Protein AF-A0A0N1KHE1-F1 (afdb_monomer)

Radius of gyration: 14.84 Å; Cα contacts (8 Å, |Δi|>4): 121; chains: 1; bounding box: 45×26×43 Å

Organism: NCBI:txid1354267

Secondary structure (DSSP, 8-state):
---TTTT-EETTT-PPPPSS-EEEEEETTTTEEEEEEHHHHHS-EEEEE-TTSPEEEE-HHHHTTEEEEEEPPPPPP-

Nearest PDB structures (foldseek):
  8w0e-assembly1_3  TM=2.647E-01  e=1.167E+00  Homo sapiens
  8rzh-assembly1_B  TM=3.756E-01  e=8.196E+00  Zobellia galactanivorans

pLDDT: mean 91.32, std 10.21, range [43.94, 97.75]

Solvent-accessible surface area (backbone atoms only — not comparable to full-atom values): 4850 Å² total; per-residue (Å²): 131,85,74,88,54,87,69,54,38,42,52,89,81,52,69,84,79,81,45,100,50,61,29,36,36,30,25,72,91,73,76,46,72,50,80,43,50,33,43,73,31,70,28,83,40,81,64,58,59,51,99,86,66,49,80,34,71,43,37,46,34,68,80,67,43,46,49,30,36,32,78,58,78,80,77,83,81,131

Structure (mmCIF, N/CA/C/O backbone):
data_AF-A0A0N1KHE1-F1
#
_entry.id   AF-A0A0N1KHE1-F1
#
loop_
_atom_site.group_PDB
_atom_site.id
_atom_site.type_symbol
_atom_site.label_atom_id
_atom_site.label_alt_id
_atom_site.label_comp_id
_atom_site.label_asym_id
_atom_site.label_entity_id
_atom_site.label_seq_id
_atom_site.pdbx_PDB_ins_code
_atom_site.Cartn_x
_atom_site.Cartn_y
_atom_site.Cartn_z
_atom_site.occupancy
_atom_site.B_iso_or_equiv
_atom_site.auth_seq_id
_atom_site.auth_comp_id
_atom_site.auth_asym_id
_atom_site.auth_atom_id
_atom_site.pdbx_PDB_model_num
ATOM 1 N N . MET A 1 1 ? -5.900 6.485 -23.679 1.00 43.94 1 MET A N 1
ATOM 2 C CA . MET A 1 1 ? -4.465 6.805 -23.826 1.00 43.94 1 MET A CA 1
ATOM 3 C C . MET A 1 1 ? -3.846 6.548 -22.465 1.00 43.94 1 MET A C 1
ATOM 5 O O . MET A 1 1 ? -4.490 6.891 -21.486 1.00 43.94 1 MET A O 1
ATOM 9 N N . ALA A 1 2 ? -2.737 5.811 -22.398 1.00 44.88 2 ALA A N 1
ATOM 10 C CA . ALA A 1 2 ? -2.113 5.424 -21.133 1.00 44.88 2 ALA A CA 1
ATOM 11 C C . ALA A 1 2 ? -1.690 6.677 -20.348 1.00 44.88 2 ALA A C 1
ATOM 13 O O . ALA A 1 2 ? -1.123 7.583 -20.956 1.00 44.88 2 ALA A O 1
ATOM 14 N N . ASN A 1 3 ? -1.996 6.727 -19.048 1.00 50.44 3 ASN A N 1
ATOM 15 C CA . ASN A 1 3 ? -1.632 7.843 -18.178 1.00 50.44 3 ASN A CA 1
ATOM 16 C C . ASN A 1 3 ? -0.110 8.085 -18.221 1.00 50.44 3 ASN A C 1
ATOM 18 O O . ASN A 1 3 ? 0.704 7.247 -17.839 1.00 50.44 3 ASN A O 1
ATOM 22 N N . ASP A 1 4 ? 0.207 9.287 -18.662 1.00 72.19 4 ASP A N 1
ATOM 23 C CA . ASP A 1 4 ? 1.340 10.193 -18.475 1.00 72.19 4 ASP A CA 1
ATOM 24 C C . ASP A 1 4 ? 1.997 10.258 -17.071 1.00 72.19 4 ASP A C 1
ATOM 26 O O . ASP A 1 4 ? 2.850 11.112 -16.838 1.00 72.19 4 ASP A O 1
ATOM 30 N N . ASN A 1 5 ? 1.705 9.333 -16.149 1.00 80.88 5 ASN A N 1
ATOM 31 C CA . ASN A 1 5 ? 2.257 9.305 -14.784 1.00 80.88 5 ASN A CA 1
ATOM 32 C C . ASN A 1 5 ? 3.448 8.342 -14.614 1.00 80.88 5 ASN A C 1
ATOM 34 O O . ASN A 1 5 ? 3.617 7.710 -13.573 1.00 80.88 5 ASN A O 1
ATOM 38 N N . ASN A 1 6 ? 4.255 8.166 -15.662 1.00 87.44 6 ASN A N 1
ATOM 39 C CA . ASN A 1 6 ? 5.491 7.372 -15.630 1.00 87.44 6 ASN A CA 1
ATOM 40 C C . ASN A 1 6 ? 5.337 5.942 -15.047 1.00 87.44 6 ASN A C 1
ATOM 42 O O . ASN A 1 6 ? 6.249 5.437 -14.400 1.00 87.44 6 ASN A O 1
ATOM 46 N N . GLY A 1 7 ? 4.175 5.305 -15.249 1.00 89.38 7 GLY A N 1
ATOM 47 C CA . GLY A 1 7 ? 3.877 3.947 -14.769 1.00 89.38 7 GLY A CA 1
ATOM 48 C C . GLY A 1 7 ? 3.224 3.844 -13.382 1.00 89.38 7 GLY A C 1
ATOM 49 O O . GLY A 1 7 ? 2.804 2.751 -13.008 1.00 89.38 7 GLY A O 1
ATOM 50 N N . TRP A 1 8 ? 3.072 4.949 -12.645 1.00 94.56 8 TRP A N 1
ATOM 51 C CA . TRP A 1 8 ? 2.393 4.967 -11.347 1.00 94.56 8 TRP A CA 1
ATOM 52 C C . TRP A 1 8 ? 0.870 4.886 -11.487 1.00 94.56 8 TRP A C 1
ATOM 54 O O . TRP A 1 8 ? 0.250 5.638 -12.241 1.00 94.56 8 TRP A O 1
ATOM 64 N N . ILE A 1 9 ? 0.266 4.001 -10.700 1.00 96.25 9 ILE A N 1
ATOM 65 C CA . ILE A 1 9 ? -1.169 3.716 -10.660 1.00 96.25 9 ILE A CA 1
ATOM 66 C C . ILE A 1 9 ? -1.707 4.215 -9.324 1.00 96.25 9 ILE A C 1
ATOM 68 O O . ILE A 1 9 ? -1.144 3.886 -8.278 1.00 96.25 9 ILE A O 1
ATOM 72 N N . ARG A 1 10 ? -2.790 4.995 -9.327 1.00 95.62 10 ARG A N 1
ATOM 73 C CA . ARG A 1 10 ? -3.404 5.426 -8.068 1.00 95.62 10 ARG A CA 1
ATOM 74 C C . ARG A 1 10 ? -4.094 4.250 -7.381 1.00 95.62 10 ARG A C 1
ATOM 76 O O . ARG A 1 10 ? -4.795 3.471 -8.024 1.00 95.62 10 ARG A O 1
ATOM 83 N N . CYS A 1 11 ? -3.955 4.150 -6.060 1.00 95.38 11 CYS A N 1
ATOM 84 C CA . CYS A 1 11 ? -4.573 3.070 -5.282 1.00 95.38 11 CYS A CA 1
ATOM 85 C C . CYS A 1 11 ? -6.116 3.088 -5.326 1.00 95.38 11 CYS A C 1
ATOM 87 O O . CYS A 1 11 ? -6.736 2.051 -5.096 1.00 95.38 11 CYS A O 1
ATOM 89 N N . ASP A 1 12 ? -6.734 4.247 -5.591 1.00 94.06 12 ASP A N 1
ATOM 90 C CA . ASP A 1 12 ? -8.189 4.395 -5.751 1.00 94.06 12 ASP A CA 1
ATOM 91 C C . ASP A 1 12 ? -8.690 4.025 -7.159 1.00 94.06 12 ASP A C 1
ATOM 93 O O . ASP A 1 12 ? -9.858 3.679 -7.316 1.00 94.06 12 ASP A O 1
ATOM 97 N N . GLU A 1 13 ? -7.813 4.034 -8.166 1.00 95.56 13 GLU A N 1
ATOM 98 C CA . GLU A 1 13 ? -8.111 3.559 -9.520 1.00 95.56 13 GLU A CA 1
ATOM 99 C C . GLU A 1 13 ? -7.998 2.036 -9.615 1.00 95.56 13 GLU A C 1
ATOM 101 O O . GLU A 1 13 ? -8.869 1.368 -10.174 1.00 95.56 13 GLU A O 1
ATOM 106 N N . ARG A 1 14 ? -6.898 1.479 -9.096 1.00 95.69 14 ARG A N 1
ATOM 107 C CA . ARG A 1 14 ?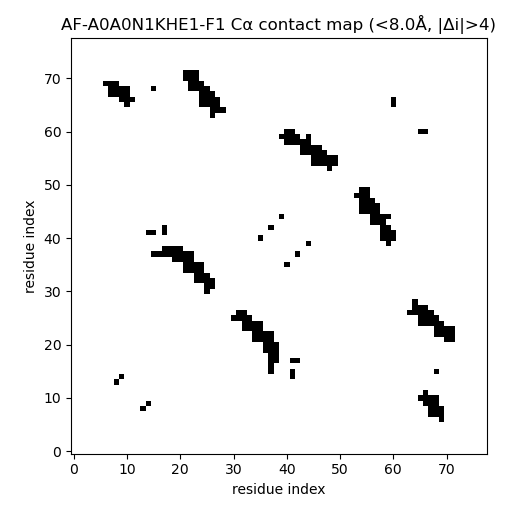 -6.619 0.041 -9.129 1.00 95.69 14 ARG A CA 1
ATOM 108 C C . ARG A 1 14 ? -5.622 -0.331 -8.043 1.00 95.69 14 ARG A C 1
ATOM 110 O O . ARG A 1 14 ? -4.601 0.329 -7.890 1.00 95.69 14 ARG A O 1
ATOM 117 N N . GLN A 1 15 ? -5.878 -1.437 -7.354 1.00 96.06 15 GLN A N 1
ATOM 118 C CA . GLN A 1 15 ? -4.942 -2.049 -6.406 1.00 96.06 15 GLN A CA 1
ATOM 119 C C . GLN A 1 15 ? -4.113 -3.143 -7.101 1.00 96.06 15 GLN A C 1
ATOM 121 O O . GLN A 1 15 ? -4.569 -3.687 -8.113 1.00 96.06 15 GLN A O 1
ATOM 126 N N . PRO A 1 16 ? -2.909 -3.466 -6.600 1.00 96.88 16 PRO A 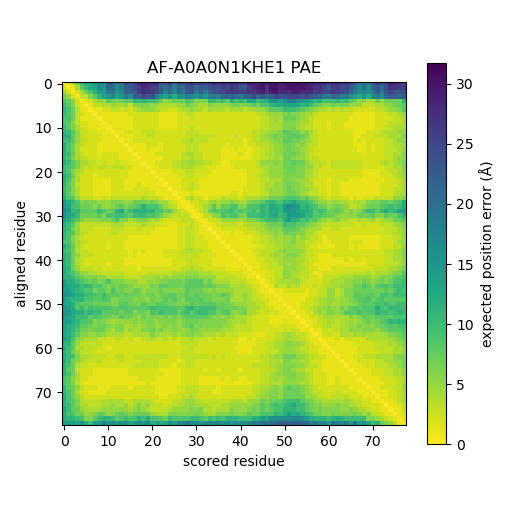N 1
ATOM 127 C CA . PRO A 1 16 ? -2.199 -4.666 -7.028 1.00 96.88 16 PRO A CA 1
ATOM 128 C C . PRO A 1 16 ? -3.028 -5.919 -6.711 1.00 96.88 16 PRO A C 1
ATOM 130 O O . PRO A 1 16 ? -3.822 -5.936 -5.769 1.00 96.88 16 PRO A O 1
ATOM 133 N N . GLU A 1 17 ? -2.855 -6.972 -7.508 1.00 96.94 17 GLU A N 1
ATOM 134 C CA . GLU A 1 17 ? -3.454 -8.277 -7.211 1.00 96.94 17 GLU A CA 1
ATOM 135 C C . GLU A 1 17 ? -2.780 -8.865 -5.969 1.00 96.94 17 GLU A C 1
ATOM 137 O O . GLU A 1 17 ? -1.560 -8.818 -5.870 1.00 96.94 17 GLU A O 1
ATOM 142 N N . LEU A 1 18 ? -3.535 -9.410 -5.016 1.00 97.06 18 LEU A N 1
ATOM 143 C CA . LEU A 1 18 ? -2.932 -9.990 -3.810 1.00 97.06 18 LEU A CA 1
ATOM 144 C C . LEU A 1 18 ? -2.014 -11.175 -4.157 1.00 97.06 18 LEU A C 1
ATOM 146 O O . LEU A 1 18 ? -2.313 -11.957 -5.064 1.00 97.06 18 LEU A O 1
ATOM 150 N N . GLY A 1 19 ? -0.901 -11.296 -3.439 1.00 96.56 19 GLY A N 1
ATOM 151 C CA . GLY A 1 19 ? 0.102 -12.335 -3.625 1.00 96.56 19 GLY A CA 1
ATOM 152 C C . GLY A 1 19 ? 1.439 -12.034 -2.942 1.00 96.56 19 GLY A C 1
ATOM 153 O O . GLY A 1 19 ? 1.726 -10.914 -2.515 1.00 96.56 19 GLY A O 1
ATOM 154 N N . ASP A 1 20 ? 2.298 -13.055 -2.914 1.00 96.31 20 ASP A N 1
ATOM 155 C CA . ASP A 1 20 ? 3.630 -12.998 -2.305 1.00 96.31 20 ASP A CA 1
ATOM 156 C C . ASP A 1 20 ? 4.657 -12.327 -3.232 1.00 96.31 20 ASP A C 1
ATOM 158 O O . ASP A 1 20 ? 5.466 -12.977 -3.897 1.00 96.31 20 ASP A O 1
ATOM 162 N N . TYR A 1 21 ? 4.571 -11.003 -3.337 1.00 96.50 21 TYR A N 1
ATOM 163 C CA . TYR A 1 21 ? 5.515 -10.176 -4.082 1.00 96.50 21 TYR A CA 1
ATOM 164 C C . TYR A 1 21 ? 5.511 -8.733 -3.572 1.00 96.50 21 TYR A C 1
ATOM 166 O O . TYR A 1 21 ? 4.694 -8.335 -2.740 1.00 96.50 21 TYR A O 1
ATOM 174 N N . SER A 1 22 ? 6.442 -7.935 -4.091 1.00 97.38 22 SER A N 1
ATOM 175 C CA . SER A 1 22 ? 6.603 -6.537 -3.709 1.00 97.38 22 SER A CA 1
ATOM 176 C C . SER A 1 22 ? 6.322 -5.577 -4.858 1.00 97.38 22 SER A C 1
ATOM 178 O O . SER A 1 22 ? 6.524 -5.901 -6.029 1.00 97.38 22 SER A O 1
ATOM 180 N N . VAL A 1 23 ? 5.914 -4.363 -4.503 1.00 97.75 23 VAL A N 1
ATOM 181 C CA . VAL A 1 23 ? 5.719 -3.222 -5.410 1.00 97.75 23 VAL A CA 1
ATOM 182 C C . VAL A 1 23 ? 6.444 -1.999 -4.863 1.00 97.75 23 VAL A C 1
ATOM 184 O O . VAL A 1 23 ? 6.757 -1.939 -3.673 1.00 97.75 23 VAL A O 1
ATOM 187 N N . LEU A 1 24 ? 6.680 -1.000 -5.712 1.00 97.25 24 LEU A N 1
ATOM 188 C CA . LEU A 1 24 ? 7.018 0.337 -5.229 1.00 97.25 24 LEU A CA 1
ATOM 189 C C . LEU A 1 24 ? 5.733 1.055 -4.826 1.00 97.25 24 LEU A C 1
ATOM 191 O O . LEU A 1 24 ? 4.748 1.025 -5.563 1.00 97.25 24 LEU A O 1
ATOM 195 N N . ALA A 1 25 ? 5.766 1.732 -3.686 1.00 97.19 25 ALA A N 1
ATOM 196 C CA . ALA A 1 25 ? 4.696 2.563 -3.157 1.00 97.19 25 ALA A CA 1
ATOM 197 C C . ALA A 1 25 ? 5.167 4.016 -3.027 1.00 97.19 25 ALA A C 1
ATOM 199 O O . ALA A 1 25 ? 6.346 4.280 -2.789 1.00 97.19 25 ALA A O 1
ATOM 200 N N . TYR A 1 26 ? 4.240 4.960 -3.180 1.00 96.56 26 TYR A N 1
ATOM 201 C CA . TYR A 1 26 ? 4.488 6.389 -3.001 1.00 96.56 26 TYR A CA 1
ATOM 202 C C . TYR A 1 26 ? 3.610 6.969 -1.889 1.00 96.56 26 TYR A C 1
ATOM 204 O O . TYR A 1 26 ? 2.389 6.784 -1.873 1.00 96.56 26 TYR A O 1
ATOM 212 N N . TRP A 1 27 ? 4.243 7.723 -0.991 1.00 93.75 27 TRP A N 1
ATOM 213 C CA . TRP A 1 27 ? 3.623 8.411 0.136 1.00 93.75 27 TRP A CA 1
ATOM 214 C C . TRP A 1 27 ? 3.556 9.907 -0.137 1.00 93.75 27 TRP A C 1
ATOM 216 O O . TRP A 1 27 ? 4.512 10.639 0.124 1.00 93.75 27 TRP A O 1
ATOM 226 N N . GLU A 1 28 ? 2.401 10.391 -0.587 1.00 82.19 28 GLU A N 1
ATOM 227 C CA . GLU A 1 28 ? 2.210 11.821 -0.863 1.00 82.19 28 GLU A CA 1
ATOM 228 C C . GLU A 1 28 ? 2.465 12.692 0.377 1.00 82.19 28 GLU A C 1
ATOM 230 O O . GLU A 1 28 ? 3.085 13.745 0.276 1.00 82.19 28 GLU A O 1
ATOM 235 N N . GLY A 1 29 ? 2.076 12.216 1.566 1.00 80.50 29 GLY A N 1
ATOM 236 C CA . GLY A 1 29 ? 2.258 12.953 2.821 1.00 80.50 29 GLY A CA 1
ATOM 237 C C . GLY A 1 29 ? 3.719 13.204 3.220 1.00 80.50 29 GLY A C 1
ATOM 238 O O . GLY A 1 29 ? 3.977 14.113 4.005 1.00 80.50 29 GLY A O 1
ATOM 239 N N . HIS A 1 30 ? 4.661 12.421 2.685 1.00 80.69 30 HIS A N 1
ATOM 240 C CA . HIS A 1 30 ? 6.096 12.533 2.974 1.00 80.69 30 HIS A CA 1
ATOM 241 C C . HIS A 1 30 ? 6.945 12.818 1.723 1.00 80.69 30 HIS A C 1
ATOM 243 O O . HIS A 1 30 ? 8.137 13.086 1.854 1.00 80.69 30 HIS A O 1
ATOM 249 N N . GLY A 1 31 ? 6.356 12.762 0.523 1.00 83.94 31 GLY A N 1
ATOM 250 C CA . GLY A 1 31 ? 7.063 12.897 -0.754 1.00 83.94 31 GLY A CA 1
ATOM 251 C C . GLY A 1 31 ? 8.045 11.757 -1.053 1.00 83.94 31 GLY A C 1
ATOM 252 O O . GLY A 1 31 ? 8.944 11.932 -1.872 1.00 83.94 31 GLY A O 1
ATOM 253 N N . GLY A 1 32 ? 7.918 10.619 -0.364 1.00 90.94 32 GLY A N 1
ATOM 254 C CA . GLY A 1 32 ? 8.851 9.494 -0.433 1.00 90.94 32 GLY A CA 1
ATOM 255 C C . GLY A 1 32 ? 8.294 8.297 -1.199 1.00 90.94 32 GLY A C 1
ATOM 256 O O . GLY A 1 32 ? 7.079 8.124 -1.301 1.00 90.94 32 GLY A O 1
ATOM 257 N N . MET A 1 33 ? 9.195 7.453 -1.701 1.00 94.19 33 MET A N 1
ATOM 258 C CA . MET A 1 33 ? 8.869 6.154 -2.290 1.00 94.19 33 MET A CA 1
ATOM 259 C C . MET A 1 33 ? 9.758 5.055 -1.706 1.00 94.19 33 MET A C 1
ATOM 261 O O . MET A 1 33 ? 10.935 5.298 -1.441 1.00 94.19 33 MET A O 1
ATOM 265 N N . ASP A 1 34 ? 9.190 3.867 -1.526 1.00 95.25 34 ASP A N 1
ATOM 266 C CA . ASP A 1 34 ? 9.868 2.674 -1.005 1.00 95.25 34 ASP A CA 1
ATOM 267 C C . ASP A 1 34 ? 9.144 1.401 -1.477 1.00 95.25 34 ASP A C 1
ATOM 269 O O . ASP A 1 34 ? 8.044 1.462 -2.032 1.00 95.25 34 ASP A O 1
ATOM 273 N N . MET A 1 35 ? 9.770 0.248 -1.273 1.00 96.12 35 MET A N 1
ATOM 274 C CA . MET A 1 35 ? 9.216 -1.064 -1.568 1.00 96.12 35 MET A CA 1
ATOM 275 C C . MET A 1 35 ? 8.302 -1.544 -0.434 1.00 96.12 35 MET A C 1
ATOM 277 O O . MET A 1 35 ? 8.633 -1.430 0.746 1.00 96.12 35 MET A O 1
ATOM 281 N N . VAL A 1 36 ? 7.157 -2.123 -0.798 1.00 97.25 36 VAL A N 1
ATOM 282 C CA . VAL A 1 36 ? 6.221 -2.760 0.138 1.00 97.25 36 VAL A CA 1
ATOM 283 C C . VAL A 1 36 ? 5.829 -4.150 -0.347 1.00 97.25 36 VAL A C 1
ATOM 285 O O . VAL A 1 36 ? 5.732 -4.382 -1.553 1.00 97.25 36 VAL A O 1
ATOM 288 N N . HIS A 1 37 ? 5.582 -5.067 0.589 1.00 97.50 37 HIS A N 1
ATOM 289 C CA . HIS A 1 37 ? 4.981 -6.369 0.294 1.00 97.50 37 HIS A CA 1
ATOM 290 C C . HIS A 1 37 ? 3.473 -6.217 0.080 1.00 97.50 37 HIS A C 1
ATOM 292 O O . HIS A 1 37 ? 2.807 -5.492 0.826 1.00 97.50 37 HIS A O 1
ATOM 298 N N . VAL A 1 38 ? 2.943 -6.841 -0.973 1.00 97.50 38 VAL A N 1
ATOM 299 C CA . VAL A 1 38 ? 1.564 -6.605 -1.415 1.00 97.50 38 VAL A CA 1
ATOM 300 C C . VAL A 1 38 ? 0.541 -7.150 -0.427 1.00 97.50 38 VAL A C 1
ATOM 302 O O . VAL A 1 38 ? -0.398 -6.423 -0.094 1.00 97.50 38 VAL A O 1
ATOM 305 N N . ASP A 1 39 ? 0.722 -8.365 0.089 1.00 96.31 39 ASP A N 1
ATOM 306 C CA . ASP A 1 39 ? -0.240 -8.940 1.037 1.00 96.31 39 ASP A CA 1
ATOM 307 C C . ASP A 1 39 ? -0.265 -8.171 2.360 1.00 96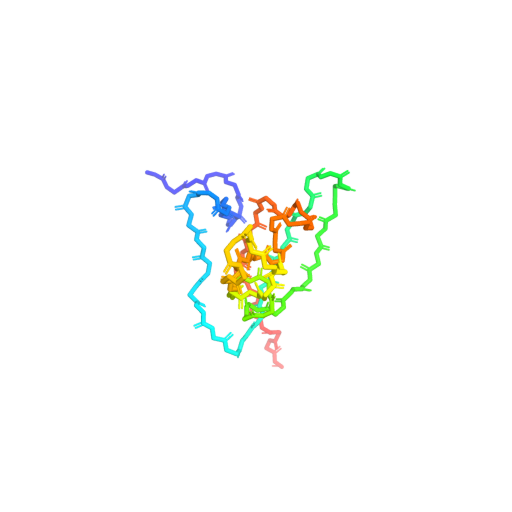.31 39 ASP A C 1
ATOM 309 O O . ASP A 1 39 ? -1.343 -7.939 2.908 1.00 96.31 39 ASP A O 1
ATOM 313 N N . ASP A 1 40 ? 0.885 -7.680 2.827 1.00 95.19 40 ASP A N 1
ATOM 314 C CA . ASP A 1 40 ? 0.955 -6.877 4.051 1.00 95.19 40 ASP A CA 1
ATO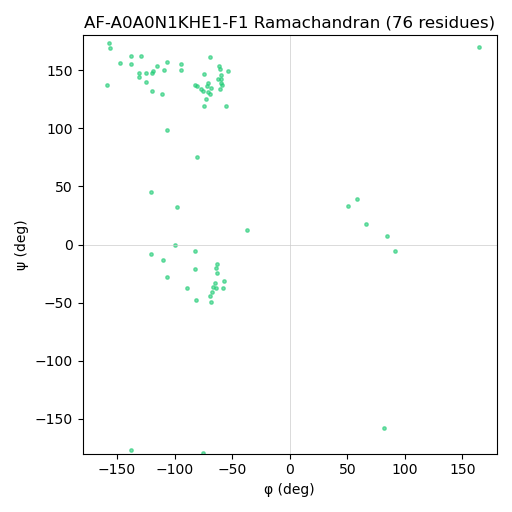M 315 C C . ASP A 1 40 ? 0.260 -5.515 3.895 1.00 95.19 40 ASP A C 1
ATOM 317 O O . ASP A 1 40 ? -0.412 -5.034 4.814 1.00 95.19 40 ASP A O 1
ATOM 321 N N . TYR A 1 41 ? 0.432 -4.859 2.740 1.00 96.25 41 TYR A N 1
ATOM 322 C CA . TYR A 1 41 ? -0.052 -3.489 2.551 1.00 96.25 41 TYR A CA 1
ATOM 323 C C . TYR A 1 41 ? -1.480 -3.389 2.021 1.00 96.25 41 TYR A C 1
ATOM 325 O O . TYR A 1 41 ? -2.226 -2.483 2.419 1.00 96.25 41 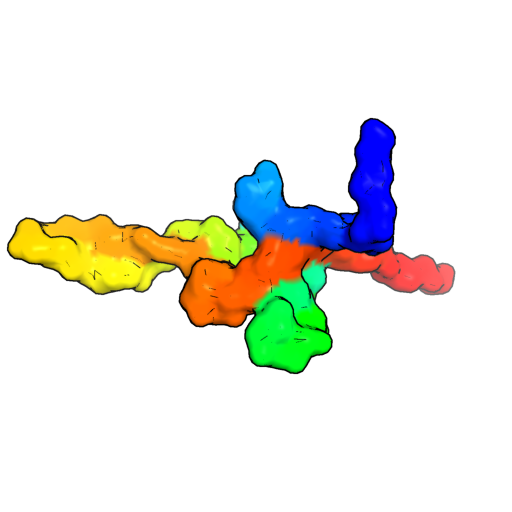TYR A O 1
ATOM 333 N N . PHE A 1 42 ? -1.852 -4.294 1.120 1.00 96.69 42 PHE A N 1
ATOM 334 C CA . PHE A 1 42 ? -3.119 -4.267 0.393 1.00 96.69 42 PHE A CA 1
ATOM 335 C C . PHE A 1 42 ? -4.070 -5.392 0.821 1.00 96.69 42 PHE A C 1
ATOM 337 O O . PHE A 1 42 ? -5.265 -5.318 0.519 1.00 96.69 42 PHE A O 1
ATOM 344 N N . GLY A 1 43 ? -3.592 -6.395 1.561 1.00 95.62 43 GLY A N 1
ATOM 345 C CA . GLY A 1 43 ? -4.432 -7.410 2.193 1.00 95.62 43 GLY A CA 1
ATOM 346 C C . GLY A 1 43 ? -5.278 -6.857 3.343 1.00 95.62 43 GLY A C 1
ATOM 347 O O . GLY A 1 43 ? -5.028 -5.772 3.875 1.00 95.62 43 GLY A O 1
ATOM 348 N N . ASP A 1 44 ? -6.323 -7.601 3.709 1.00 94.50 44 ASP A N 1
ATOM 349 C CA . ASP A 1 44 ? -7.163 -7.259 4.856 1.00 94.50 44 ASP A CA 1
ATOM 350 C C . ASP A 1 44 ? -6.433 -7.583 6.162 1.00 94.50 44 ASP A C 1
ATOM 352 O O . ASP A 1 44 ? -6.132 -8.735 6.468 1.00 94.50 44 ASP A O 1
ATOM 356 N N . ILE A 1 45 ? -6.207 -6.559 6.976 1.00 90.88 45 ILE A N 1
ATOM 357 C CA . ILE A 1 45 ? -5.667 -6.677 8.329 1.00 90.88 45 ILE A CA 1
ATOM 358 C C . ILE A 1 45 ? -6.758 -6.363 9.348 1.00 90.88 45 ILE A C 1
ATOM 360 O O . ILE A 1 45 ? -7.674 -5.582 9.091 1.00 90.88 45 ILE A O 1
ATOM 364 N N . THR A 1 46 ? -6.678 -6.968 10.529 1.00 90.25 46 THR A N 1
ATOM 365 C CA . THR A 1 46 ? -7.668 -6.721 11.588 1.00 90.25 46 THR A CA 1
ATOM 366 C C . THR A 1 46 ? -7.493 -5.312 12.162 1.00 90.25 46 THR A C 1
ATOM 368 O O . THR A 1 46 ? -6.387 -4.937 12.543 1.00 90.25 46 THR A O 1
ATOM 371 N N . ASN A 1 47 ? -8.585 -4.553 12.279 1.00 91.50 47 ASN A N 1
ATOM 372 C CA . ASN A 1 47 ? -8.611 -3.185 12.811 1.00 91.50 47 ASN A CA 1
ATOM 373 C C . ASN A 1 47 ? -9.523 -3.052 14.041 1.00 91.50 47 ASN A C 1
ATOM 375 O O . ASN A 1 47 ? -10.344 -2.142 14.144 1.00 91.50 47 ASN A O 1
ATOM 379 N N . GLY A 1 48 ? -9.410 -3.998 14.971 1.00 92.06 48 GLY A N 1
ATOM 380 C CA . GLY A 1 48 ? -10.230 -4.030 16.179 1.00 92.06 48 GLY A CA 1
ATOM 381 C C . GLY A 1 48 ? -11.610 -4.652 15.968 1.00 92.06 48 GLY A C 1
ATOM 382 O O . GLY A 1 48 ? -11.815 -5.473 15.070 1.00 92.06 48 GLY A O 1
ATOM 383 N N . ARG A 1 49 ? -12.539 -4.305 16.863 1.00 95.12 49 ARG A N 1
ATOM 384 C CA . ARG A 1 49 ? -13.912 -4.817 16.879 1.00 95.12 49 ARG A CA 1
ATOM 385 C C . ARG A 1 49 ? -14.920 -3.674 16.854 1.00 95.12 49 ARG A C 1
ATOM 387 O O . ARG A 1 49 ? -14.636 -2.613 17.406 1.00 95.12 49 ARG A O 1
ATOM 394 N N . ASP A 1 50 ? -16.065 -3.903 16.225 1.00 94.00 50 ASP A N 1
ATOM 395 C CA . ASP A 1 50 ? -17.197 -2.975 16.248 1.00 94.00 50 ASP A CA 1
ATOM 396 C C . ASP A 1 50 ? -17.950 -3.007 17.599 1.00 94.00 50 ASP A C 1
ATOM 398 O O . ASP A 1 50 ? -17.593 -3.744 18.524 1.00 94.00 50 ASP A O 1
ATOM 402 N N . GLU A 1 51 ? -19.012 -2.206 17.717 1.00 95.69 51 GLU A N 1
ATOM 403 C CA . GLU A 1 51 ? -19.862 -2.119 18.917 1.00 95.69 51 GLU A CA 1
ATOM 404 C C . GLU A 1 51 ? -20.609 -3.421 19.262 1.00 95.69 51 GLU A C 1
ATOM 406 O O . GLU A 1 51 ? -21.060 -3.604 20.394 1.00 95.69 51 GLU A O 1
ATOM 411 N N . HIS A 1 52 ? -20.700 -4.352 18.311 1.00 95.44 52 HIS A N 1
ATOM 412 C CA . HIS A 1 52 ? -21.309 -5.670 18.472 1.00 95.44 52 HIS A CA 1
ATOM 413 C C . HIS A 1 52 ? -20.270 -6.780 18.703 1.00 95.44 52 HIS A C 1
ATOM 415 O O . HIS A 1 52 ? -20.632 -7.941 18.896 1.00 95.44 52 HIS A O 1
ATOM 421 N N . GLY A 1 53 ? -18.978 -6.437 18.724 1.00 93.94 53 GLY A N 1
ATOM 422 C CA . GLY A 1 53 ? -17.874 -7.366 18.926 1.00 93.94 53 GLY A CA 1
ATOM 423 C C . GLY A 1 53 ? -17.398 -8.089 17.662 1.00 93.94 53 GLY A C 1
ATOM 424 O O . GLY A 1 53 ? -16.545 -8.976 17.789 1.00 93.94 53 GLY A O 1
ATOM 425 N N . ASN A 1 54 ? -17.888 -7.739 16.469 1.00 93.44 54 ASN A N 1
ATOM 426 C CA . ASN A 1 54 ? -17.417 -8.315 15.205 1.00 93.44 54 ASN A CA 1
ATOM 427 C C . ASN A 1 54 ? -16.047 -7.749 14.829 1.00 93.44 54 ASN A C 1
ATOM 429 O O . ASN A 1 54 ? -15.758 -6.589 15.109 1.00 93.44 54 ASN A O 1
ATOM 433 N N . LEU A 1 55 ? -15.202 -8.556 14.180 1.00 92.12 55 LEU A N 1
ATOM 434 C CA . LEU A 1 55 ? -13.905 -8.089 13.686 1.00 92.12 55 LEU A CA 1
ATOM 435 C C . LEU A 1 55 ? -14.101 -7.123 12.519 1.00 92.12 55 LEU A C 1
ATOM 437 O O . LEU A 1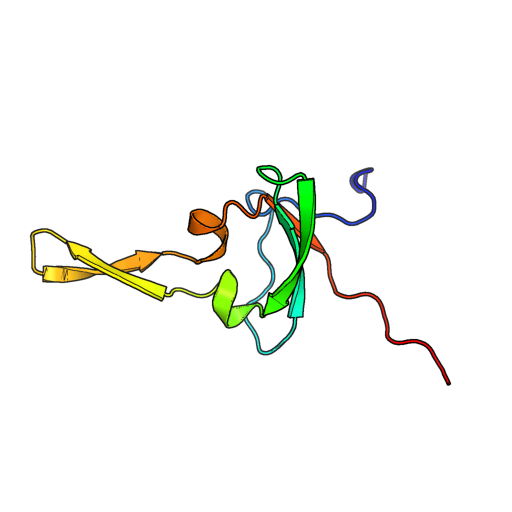 55 ? -14.793 -7.431 11.552 1.00 92.12 55 LEU A O 1
ATOM 441 N N . MET A 1 56 ? -13.454 -5.967 12.616 1.00 93.06 56 MET A N 1
ATOM 442 C CA . MET A 1 56 ? -13.333 -5.032 11.507 1.00 93.06 56 MET A CA 1
ATOM 443 C C . MET A 1 56 ? -12.020 -5.279 10.776 1.00 93.06 56 MET A C 1
ATOM 445 O O . MET A 1 56 ? -11.017 -5.654 11.390 1.00 93.06 56 MET A O 1
ATOM 449 N N . HIS A 1 57 ? -12.013 -5.000 9.478 1.00 91.31 57 HIS A N 1
ATOM 450 C CA . HIS A 1 57 ? -10.825 -5.103 8.645 1.00 91.31 57 HIS A CA 1
ATOM 451 C C . HIS A 1 57 ? -10.478 -3.748 8.027 1.00 91.31 57 HIS A C 1
ATOM 453 O O . HIS A 1 57 ? -11.349 -2.919 7.770 1.00 91.31 57 HIS A O 1
ATOM 459 N N . THR A 1 58 ? -9.188 -3.509 7.826 1.00 93.00 58 THR A N 1
ATOM 460 C CA . THR A 1 58 ? -8.655 -2.377 7.063 1.00 93.00 58 THR A CA 1
ATOM 461 C C . THR A 1 58 ? -7.507 -2.863 6.186 1.00 93.00 58 THR A C 1
ATOM 463 O O . THR A 1 58 ? -7.201 -4.050 6.166 1.00 93.00 58 THR A O 1
ATOM 466 N N . LYS A 1 59 ? -6.856 -1.946 5.475 1.00 94.88 59 LYS A N 1
ATOM 467 C CA . LYS A 1 59 ? -5.646 -2.205 4.694 1.00 94.88 59 LYS A CA 1
ATOM 468 C C . LYS A 1 59 ? -4.561 -1.235 5.143 1.00 94.88 59 LYS A C 1
ATOM 470 O O . LYS A 1 59 ? -4.847 -0.063 5.404 1.00 94.88 59 LYS A O 1
ATOM 475 N N . TRP A 1 60 ? -3.319 -1.696 5.254 1.00 94.19 60 TRP A N 1
ATOM 476 C CA . TRP A 1 60 ? -2.239 -0.874 5.806 1.00 94.19 60 TRP A CA 1
ATOM 477 C C . TRP A 1 60 ? -1.932 0.352 4.935 1.00 94.19 60 TRP A C 1
ATOM 479 O O . TRP A 1 60 ? -1.652 1.422 5.475 1.00 94.19 60 TRP A O 1
ATOM 489 N N . TYR A 1 61 ? -2.076 0.245 3.606 1.00 94.12 61 TYR A N 1
ATOM 490 C CA . TYR A 1 61 ? -1.840 1.357 2.674 1.00 94.12 61 TYR A CA 1
ATOM 491 C C . TYR A 1 61 ? -2.713 2.592 2.9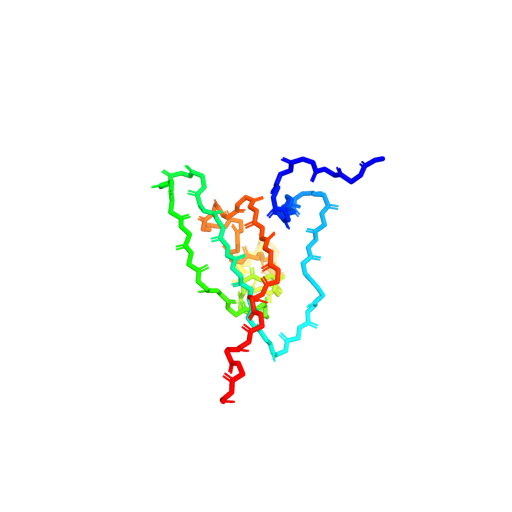80 1.00 94.12 61 TYR A C 1
ATOM 493 O O . TYR A 1 61 ? -2.261 3.722 2.786 1.00 94.12 61 TYR A O 1
ATOM 501 N N . LEU A 1 62 ? -3.927 2.393 3.516 1.00 93.38 62 LEU A N 1
ATOM 502 C CA . LEU A 1 62 ? -4.820 3.477 3.941 1.00 93.38 62 LEU A CA 1
ATOM 503 C C . LEU A 1 62 ? -4.249 4.209 5.159 1.00 93.38 62 LEU A C 1
ATOM 505 O O . LEU A 1 62 ? -4.126 5.433 5.152 1.00 93.38 62 LEU A O 1
ATOM 509 N N . SER A 1 63 ? -3.851 3.456 6.188 1.00 89.81 63 SER A N 1
ATOM 510 C CA . SER A 1 63 ? -3.267 4.001 7.421 1.00 89.81 63 SER A CA 1
ATOM 511 C C . SER A 1 63 ? -1.929 4.693 7.166 1.00 89.81 63 SER A C 1
ATOM 513 O O . SER A 1 63 ? -1.640 5.730 7.760 1.00 89.81 63 SER A O 1
ATOM 515 N N . GLN A 1 64 ? -1.131 4.135 6.255 1.00 91.56 64 GLN A N 1
ATOM 516 C CA . GLN A 1 64 ? 0.162 4.681 5.863 1.00 91.56 64 GLN A CA 1
ATOM 517 C C . GLN A 1 64 ? 0.052 5.804 4.827 1.00 91.56 64 GLN A C 1
ATOM 519 O O . GLN A 1 64 ? 1.056 6.442 4.549 1.00 91.56 64 GLN A O 1
ATOM 524 N N . LYS A 1 65 ? -1.137 6.106 4.288 1.00 93.00 65 LYS A N 1
ATOM 525 C CA . LYS A 1 65 ? -1.352 7.151 3.266 1.00 93.00 65 LYS A CA 1
ATOM 526 C C . LYS A 1 65 ? -0.533 6.936 1.983 1.00 93.00 65 LYS A C 1
ATO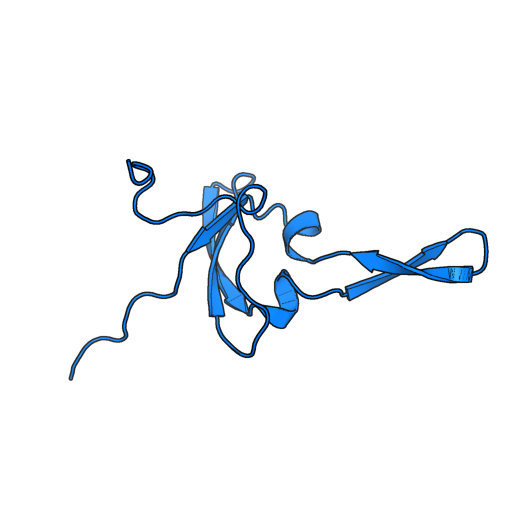M 528 O O . LYS A 1 65 ? -0.028 7.891 1.390 1.00 93.00 65 LYS A O 1
ATOM 533 N N . VAL A 1 66 ? -0.421 5.683 1.548 1.00 95.81 66 VAL A N 1
ATOM 534 C CA . VAL A 1 66 ? 0.115 5.347 0.223 1.00 95.81 66 VAL A CA 1
ATOM 535 C C . VAL A 1 66 ? -0.926 5.726 -0.825 1.00 95.81 66 VAL A C 1
ATOM 537 O O . VAL A 1 66 ? -2.071 5.277 -0.756 1.00 95.81 66 VAL A O 1
ATOM 540 N N . THR A 1 67 ? -0.539 6.543 -1.803 1.00 95.81 67 THR A N 1
ATOM 541 C CA . THR A 1 67 ? -1.470 7.052 -2.824 1.00 95.81 67 THR A CA 1
ATOM 542 C C . THR A 1 67 ? -1.285 6.401 -4.185 1.00 95.81 67 THR A C 1
ATOM 544 O O . THR A 1 67 ? -2.253 6.298 -4.939 1.00 95.81 67 THR A O 1
ATOM 547 N N . HIS A 1 68 ? -0.071 5.944 -4.498 1.00 96.62 68 HIS A N 1
ATOM 548 C CA . HIS A 1 68 ? 0.242 5.303 -5.771 1.00 96.62 68 HIS A CA 1
ATOM 549 C C . HIS A 1 68 ? 1.143 4.089 -5.578 1.00 96.62 68 HIS A C 1
ATOM 551 O O . HIS A 1 68 ? 1.916 4.021 -4.619 1.00 96.62 68 HIS A O 1
ATOM 557 N N . TRP A 1 69 ? 1.081 3.171 -6.536 1.00 97.44 69 TRP A N 1
ATOM 558 C CA . TRP A 1 69 ? 1.989 2.038 -6.643 1.00 97.44 69 TRP A CA 1
ATOM 559 C C . TRP A 1 69 ? 2.417 1.801 -8.092 1.00 97.44 69 TRP A C 1
ATOM 561 O O . TRP A 1 69 ? 1.777 2.275 -9.032 1.00 97.44 69 TRP A O 1
ATOM 571 N N . GLN A 1 70 ? 3.500 1.054 -8.274 1.00 96.75 70 GLN A N 1
ATOM 572 C CA . GLN A 1 70 ? 3.913 0.513 -9.568 1.00 96.75 70 GLN A CA 1
ATOM 573 C C . GLN A 1 70 ? 4.610 -0.843 -9.373 1.00 96.75 70 GLN A C 1
ATOM 575 O O . GLN A 1 70 ? 5.148 -1.097 -8.289 1.00 96.75 70 GLN A O 1
ATOM 580 N N . PRO A 1 71 ? 4.640 -1.719 -10.393 1.00 96.06 71 PRO A N 1
ATOM 581 C CA . PRO A 1 71 ? 5.443 -2.936 -10.346 1.00 96.0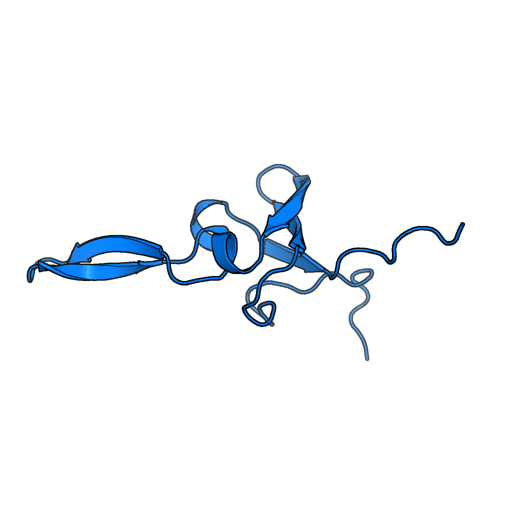6 71 PRO A CA 1
ATOM 582 C C . PRO A 1 71 ? 6.910 -2.631 -10.024 1.00 96.06 71 PRO A C 1
ATOM 584 O O . PRO A 1 71 ? 7.433 -1.580 -10.401 1.00 96.06 71 PRO A O 1
ATOM 587 N N . MET A 1 72 ? 7.589 -3.560 -9.350 1.00 94.81 72 MET A N 1
ATOM 588 C CA . MET A 1 72 ? 9.041 -3.470 -9.204 1.00 94.81 72 MET A CA 1
ATOM 589 C C . MET A 1 72 ? 9.709 -3.471 -10.588 1.00 94.81 72 MET A C 1
ATOM 591 O O . MET A 1 72 ? 9.247 -4.188 -11.482 1.00 94.81 72 MET A O 1
ATOM 595 N N . PRO A 1 73 ? 10.793 -2.699 -10.784 1.00 91.00 73 PRO A N 1
ATOM 596 C CA . PRO A 1 73 ? 11.568 -2.782 -12.011 1.00 91.00 73 PRO A CA 1
ATOM 597 C C . PRO A 1 73 ? 12.152 -4.187 -12.170 1.00 91.00 73 PRO A C 1
ATOM 599 O O . PRO A 1 73 ? 12.413 -4.886 -11.186 1.00 91.00 73 PRO A O 1
ATOM 602 N N . GLU A 1 74 ? 12.394 -4.584 -13.416 1.00 89.44 74 GLU A N 1
ATOM 603 C CA . GLU A 1 74 ? 13.102 -5.829 -13.686 1.00 89.44 74 GLU A CA 1
ATOM 604 C C . GLU A 1 74 ? 14.495 -5.794 -13.049 1.00 89.44 74 GLU A C 1
ATOM 606 O O . GLU A 1 74 ? 15.194 -4.775 -13.064 1.00 89.44 74 GLU A O 1
ATOM 611 N N . ALA A 1 75 ? 14.896 -6.925 -12.471 1.00 89.06 75 ALA A N 1
ATOM 612 C CA . ALA A 1 75 ? 16.241 -7.075 -11.947 1.00 89.06 75 ALA A CA 1
ATOM 613 C C . ALA A 1 75 ? 17.268 -6.879 -13.079 1.00 89.06 75 ALA A C 1
ATOM 615 O O . ALA A 1 75 ? 17.013 -7.283 -14.218 1.00 89.06 75 ALA A O 1
ATOM 616 N N . PRO A 1 76 ? 18.446 -6.300 -12.789 1.00 91.62 76 PRO A N 1
ATOM 617 C CA . PRO A 1 76 ? 19.483 -6.144 -13.794 1.00 91.62 76 PRO A CA 1
ATOM 618 C C . PRO A 1 76 ? 19.889 -7.507 -14.360 1.00 91.62 76 PRO A C 1
ATOM 620 O O . PRO A 1 76 ? 20.066 -8.486 -13.628 1.00 91.62 76 PRO A O 1
ATOM 623 N N . ILE A 1 77 ? 20.061 -7.552 -15.678 1.00 92.31 77 ILE A N 1
ATOM 624 C CA . ILE A 1 77 ? 20.611 -8.715 -16.370 1.00 92.31 77 ILE A CA 1
ATOM 625 C C . ILE A 1 77 ? 22.110 -8.785 -16.044 1.00 92.31 77 ILE A C 1
ATOM 627 O O . ILE A 1 77 ? 22.783 -7.754 -16.007 1.00 92.31 77 ILE A O 1
ATOM 631 N N . LYS A 1 78 ? 22.606 -9.991 -15.754 1.00 80.19 78 LYS A N 1
ATOM 632 C CA . LYS A 1 78 ? 24.027 -10.244 -15.474 1.00 80.19 78 LYS A CA 1
ATOM 633 C C . LYS A 1 78 ? 24.910 -10.044 -16.699 1.00 80.19 78 LYS A C 1
ATOM 635 O O . LYS A 1 78 ? 24.461 -10.413 -17.806 1.00 80.19 78 LYS A O 1
#

InterPro domains:
  IPR007539 Domain of unknown function DUF551 [PF04448] (7-76)

Foldseek 3Di:
DPDPPPQKDFVVRDADDDDADKWWWAAPVVRDIDIDGRCQAVNWDWDAADPVRHTDTDGNCVVRRTTIIGHDDDDDDD

Mean predicted aligned error: 5.05 Å

Sequence (78 aa):
MANDNNGWIRCDERQPELGDYSVLAYWEGHGGMDMVHVDDYFGDITNGRDEHGNLMHTKWYLSQKVTHWQPMPEAPIK